Protein AF-A0A945E406-F1 (afdb_monomer_lite)

pLDDT: mean 95.64, std 7.5, range [59.12, 98.88]

Foldseek 3Di:
DDDDPQWDWDWDDDPNWIKIKIKHADDAEDEDEDDPPDALCVCVVVRNVVRVVHYIYMYIGDACDDPTDPDPDDD

Secondary structure (DSSP, 8-state):
----TT-EEEEEESSS-EEEEEEE--SSEEEEE--TT--GGGGTTHHHHHHHTTSEEEEEPPTTSTTS---S---

Radius of gyration: 12.76 Å; chains: 1; bounding box: 26×26×37 Å

Sequence (75 aa):
MMEIEGLVRHDVDARGTRIHVAEVGEGPMVLFVHGFPESWYSWRHQLPAVAAAGYRAVAIDVRGYGSSECPTGVD

Structure (mmCIF, N/CA/C/O backbone):
data_AF-A0A945E406-F1
#
_entry.id   AF-A0A945E406-F1
#
loop_
_atom_site.group_PDB
_atom_site.id
_atom_site.type_symbol
_atom_site.label_atom_id
_atom_site.label_alt_id
_atom_site.label_comp_id
_atom_site.label_asym_id
_atom_site.label_entity_id
_atom_site.label_seq_id
_atom_site.pdbx_PDB_ins_code
_atom_site.Cartn_x
_atom_site.Cartn_y
_atom_site.Cartn_z
_atom_site.occupancy
_atom_site.B_iso_or_equiv
_atom_site.auth_seq_id
_atom_site.auth_comp_id
_atom_site.auth_asym_id
_atom_site.auth_atom_id
_atom_site.pdbx_PDB_model_num
ATOM 1 N N . MET A 1 1 ? 6.416 14.823 -5.220 1.00 72.56 1 MET A N 1
ATOM 2 C CA . MET A 1 1 ? 5.986 13.415 -5.071 1.00 72.56 1 MET A CA 1
ATOM 3 C C . MET A 1 1 ? 6.458 12.670 -6.309 1.00 72.56 1 MET A C 1
ATOM 5 O O . MET A 1 1 ? 6.385 13.267 -7.373 1.00 72.56 1 MET A O 1
ATOM 9 N N . MET A 1 2 ? 7.010 11.461 -6.181 1.00 87.62 2 MET A N 1
ATOM 10 C CA . MET A 1 2 ? 7.412 10.642 -7.329 1.00 87.62 2 MET A CA 1
ATOM 11 C C . MET A 1 2 ? 6.160 10.250 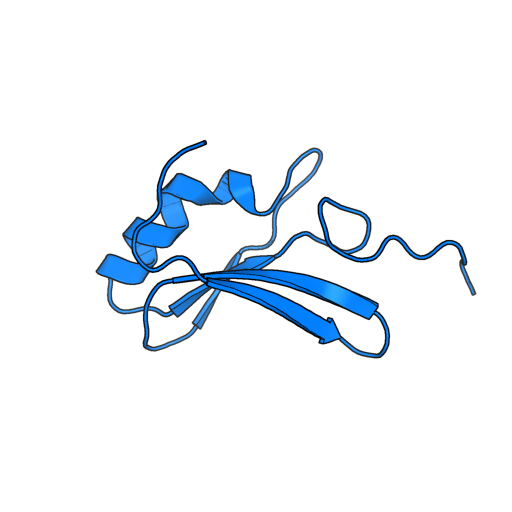-8.108 1.00 87.62 2 MET A C 1
ATOM 13 O O . MET A 1 2 ? 5.192 9.773 -7.513 1.00 87.62 2 MET A O 1
ATOM 17 N N . GLU A 1 3 ? 6.187 10.482 -9.413 1.00 91.19 3 GLU A N 1
ATOM 18 C CA . GLU A 1 3 ? 5.154 10.006 -10.318 1.00 91.19 3 GLU A CA 1
ATOM 19 C C . GLU A 1 3 ? 5.348 8.503 -10.538 1.00 91.19 3 GLU A C 1
ATOM 21 O O . GLU A 1 3 ? 6.461 8.039 -10.789 1.00 91.19 3 GLU A O 1
ATOM 26 N N . ILE A 1 4 ? 4.271 7.742 -10.360 1.00 96.25 4 ILE A N 1
ATOM 27 C CA . ILE A 1 4 ? 4.229 6.304 -10.615 1.00 96.25 4 ILE A CA 1
ATOM 28 C C . ILE A 1 4 ? 3.156 6.121 -11.680 1.00 96.25 4 ILE A C 1
ATOM 30 O O . ILE A 1 4 ? 1.976 6.364 -11.421 1.00 96.25 4 ILE A O 1
ATOM 34 N N . GLU A 1 5 ? 3.578 5.751 -12.883 1.00 95.81 5 GLU A N 1
ATOM 35 C CA . GLU A 1 5 ? 2.675 5.527 -14.007 1.00 95.81 5 GLU A CA 1
ATOM 36 C C . GLU A 1 5 ? 1.693 4.391 -13.692 1.00 95.81 5 GLU A C 1
ATOM 38 O O . GLU A 1 5 ? 2.073 3.372 -13.116 1.00 95.81 5 GLU A O 1
ATOM 43 N N . GLY A 1 6 ? 0.416 4.582 -14.030 1.00 96.44 6 GLY A N 1
ATOM 44 C CA . GLY A 1 6 ? -0.630 3.586 -13.784 1.00 96.44 6 GLY A CA 1
ATOM 45 C C . GLY A 1 6 ? -1.010 3.395 -12.312 1.00 96.44 6 GLY A C 1
ATOM 46 O O . GLY A 1 6 ? -1.770 2.479 -12.006 1.00 96.44 6 GLY A O 1
ATOM 47 N N . LEU A 1 7 ? -0.514 4.237 -11.397 1.00 98.12 7 LEU A N 1
ATOM 48 C CA . LEU A 1 7 ? -0.891 4.169 -9.988 1.00 98.12 7 LEU A CA 1
ATOM 49 C C . LEU A 1 7 ? -2.374 4.506 -9.805 1.00 98.12 7 LEU A C 1
ATOM 51 O O . LEU A 1 7 ? -2.810 5.627 -10.072 1.00 98.12 7 LEU A O 1
ATOM 55 N N . VAL A 1 8 ? -3.122 3.564 -9.247 1.00 98.25 8 VAL A N 1
ATOM 56 C CA . VAL A 1 8 ? -4.506 3.756 -8.819 1.00 98.25 8 VAL A CA 1
ATOM 57 C C . VAL A 1 8 ? -4.537 3.869 -7.302 1.00 98.25 8 VAL A C 1
ATOM 59 O O . VAL A 1 8 ? -3.929 3.069 -6.592 1.00 98.25 8 VAL A O 1
ATOM 62 N N . ARG A 1 9 ? -5.266 4.864 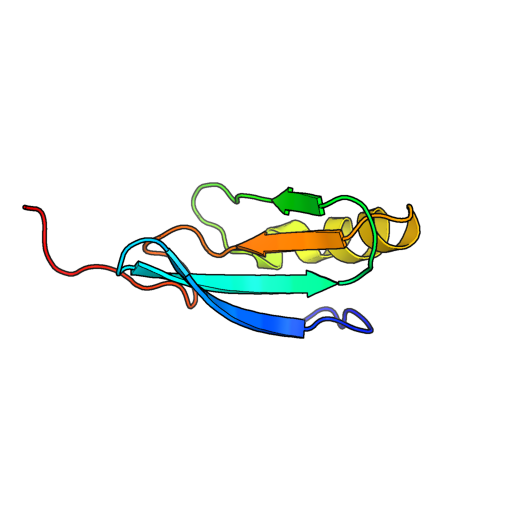-6.792 1.00 98.25 9 ARG A N 1
ATOM 63 C CA . ARG A 1 9 ? -5.550 5.000 -5.362 1.00 98.25 9 ARG A CA 1
ATOM 64 C C . ARG A 1 9 ? -7.036 4.855 -5.114 1.00 98.25 9 ARG A C 1
ATOM 66 O O . ARG A 1 9 ? -7.833 5.487 -5.803 1.00 98.25 9 ARG A O 1
ATOM 73 N N . HIS A 1 10 ? -7.390 4.037 -4.141 1.00 98.56 10 HIS A N 1
ATOM 74 C CA . HIS A 1 10 ? -8.772 3.794 -3.760 1.00 98.56 10 HIS A CA 1
ATOM 75 C C . HIS A 1 10 ? -8.839 3.340 -2.303 1.00 98.56 10 HIS A C 1
ATOM 77 O O . HIS A 1 10 ? -7.822 3.007 -1.699 1.00 98.56 10 HIS A O 1
ATOM 83 N N . ASP A 1 11 ? -10.045 3.337 -1.751 1.00 98.56 11 ASP A N 1
ATOM 84 C CA . ASP A 1 11 ? -10.299 2.862 -0.398 1.00 98.56 11 ASP A CA 1
ATOM 85 C C . ASP A 1 11 ? -11.036 1.517 -0.461 1.00 98.56 11 ASP A C 1
ATOM 87 O O . ASP A 1 11 ? -11.845 1.280 -1.364 1.00 98.56 11 ASP A O 1
ATOM 91 N N . VAL A 1 12 ? -10.778 0.646 0.512 1.00 98.19 12 VAL A N 1
ATOM 92 C CA . VAL A 1 12 ? -11.501 -0.619 0.700 1.00 98.19 12 VAL A CA 1
ATOM 93 C C . VAL A 1 12 ? -12.094 -0.688 2.103 1.00 98.19 12 VAL A C 1
ATOM 95 O O . VAL A 1 12 ? -11.483 -0.222 3.065 1.00 98.19 12 VAL A O 1
ATOM 98 N N . ASP A 1 13 ? -13.277 -1.292 2.231 1.00 97.62 13 ASP A N 1
ATOM 99 C CA . ASP A 1 13 ? -13.794 -1.689 3.541 1.00 97.62 13 ASP A CA 1
ATOM 100 C C . ASP A 1 13 ? -13.100 -2.977 3.994 1.00 97.62 13 ASP A C 1
ATOM 102 O O . ASP A 1 13 ? -13.176 -4.015 3.332 1.00 97.62 13 ASP A O 1
ATOM 106 N N . ALA A 1 14 ? -12.422 -2.906 5.134 1.00 95.25 14 ALA A N 1
ATOM 107 C CA . ALA A 1 14 ? -11.812 -4.043 5.795 1.00 95.25 14 ALA A CA 1
ATOM 108 C C . ALA A 1 14 ? -12.490 -4.261 7.150 1.00 95.25 14 ALA A C 1
ATOM 110 O O . ALA A 1 14 ? -11.970 -3.864 8.193 1.00 95.25 14 ALA A O 1
ATOM 111 N N . ARG A 1 15 ? -13.654 -4.924 7.129 1.00 93.50 15 ARG A N 1
ATOM 112 C CA . ARG A 1 15 ? -14.458 -5.244 8.327 1.00 93.50 15 ARG A CA 1
ATOM 113 C C . ARG A 1 15 ? -14.929 -3.982 9.060 1.00 93.50 15 ARG A C 1
ATOM 115 O O . ARG A 1 15 ? -14.799 -3.898 10.279 1.00 93.50 15 ARG A O 1
ATOM 122 N N . GLY A 1 16 ? -15.459 -3.007 8.323 1.00 93.31 16 GLY A N 1
ATOM 123 C CA . GLY A 1 16 ? -15.936 -1.744 8.891 1.00 93.31 16 GLY A CA 1
ATOM 124 C C . GLY A 1 16 ? -14.833 -0.729 9.195 1.00 93.31 16 GLY A C 1
ATOM 125 O O . GLY A 1 16 ? -15.117 0.290 9.807 1.00 93.31 16 GLY A O 1
ATOM 126 N N . THR A 1 17 ? -13.582 -1.004 8.808 1.00 94.75 17 THR A N 1
ATOM 127 C CA . THR A 1 17 ? -12.491 -0.021 8.822 1.00 94.75 17 THR A CA 1
ATOM 128 C C . THR A 1 17 ? -12.115 0.323 7.390 1.00 94.75 17 THR A C 1
ATOM 130 O O . THR A 1 17 ? -11.744 -0.566 6.618 1.00 94.75 17 THR A O 1
ATOM 133 N N . ARG A 1 18 ? -12.140 1.606 7.035 1.00 97.94 18 ARG A N 1
ATOM 134 C CA . ARG A 1 18 ? -11.688 2.066 5.717 1.00 97.94 18 ARG A CA 1
ATOM 135 C C . ARG A 1 18 ? -10.161 2.040 5.628 1.00 97.94 18 ARG A C 1
ATOM 137 O O . ARG A 1 18 ? -9.483 2.748 6.374 1.00 97.94 18 ARG A O 1
ATOM 144 N N . ILE A 1 19 ? -9.619 1.278 4.680 1.00 98.62 19 ILE A N 1
ATOM 145 C CA . ILE A 1 19 ? -8.178 1.189 4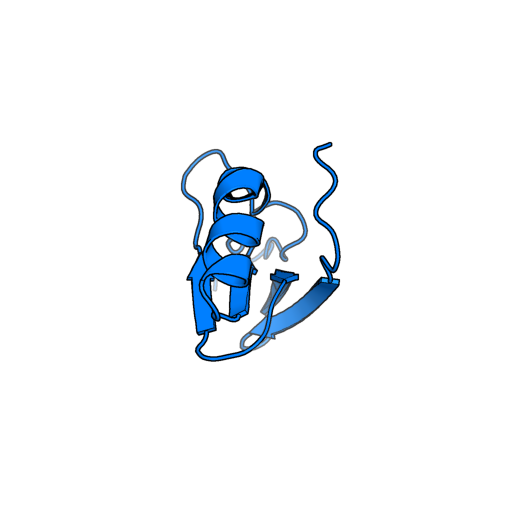.408 1.00 98.62 19 ILE A CA 1
ATOM 146 C C . ILE A 1 19 ? -7.861 1.826 3.059 1.00 98.62 19 ILE A C 1
ATOM 148 O O . ILE A 1 19 ? -8.442 1.455 2.041 1.00 98.62 19 ILE A O 1
ATOM 152 N N . HIS A 1 20 ? -6.921 2.768 3.063 1.00 98.81 20 HIS A N 1
ATOM 153 C CA . HIS A 1 20 ? -6.392 3.380 1.856 1.00 98.81 20 HIS A CA 1
ATOM 154 C C . HIS A 1 20 ? -5.407 2.447 1.157 1.00 98.81 20 HIS A C 1
ATOM 156 O O . HIS A 1 20 ? -4.520 1.873 1.795 1.00 98.81 20 HIS A O 1
ATOM 162 N N . VAL A 1 21 ? -5.542 2.345 -0.162 1.00 98.81 21 VAL A N 1
ATOM 163 C CA . VAL A 1 21 ? -4.749 1.485 -1.036 1.00 98.81 21 VAL A CA 1
ATOM 164 C C . VAL A 1 21 ? -4.160 2.312 -2.175 1.00 98.81 21 VAL A C 1
ATOM 166 O O . VAL A 1 21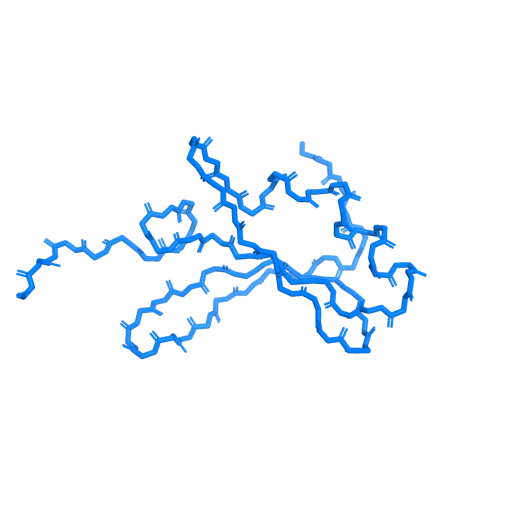 ? -4.862 3.076 -2.837 1.00 98.81 21 VAL A O 1
ATOM 169 N N . ALA A 1 22 ? -2.875 2.109 -2.444 1.00 98.75 22 ALA A N 1
ATOM 170 C CA . ALA A 1 22 ? -2.179 2.576 -3.632 1.00 98.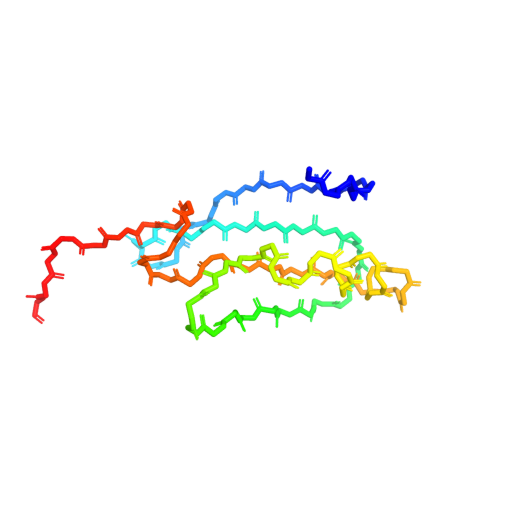75 22 ALA A CA 1
ATOM 171 C C . ALA A 1 22 ? -1.602 1.365 -4.375 1.00 98.75 22 ALA A C 1
ATOM 173 O O . ALA A 1 22 ? -0.803 0.613 -3.814 1.00 98.75 22 ALA A O 1
ATOM 174 N N . GLU A 1 23 ? -2.000 1.163 -5.628 1.00 98.75 23 GLU A N 1
ATOM 175 C CA . GLU A 1 23 ? -1.609 -0.023 -6.387 1.00 98.75 23 GLU A CA 1
ATOM 176 C C . GLU A 1 23 ? -1.283 0.241 -7.850 1.00 9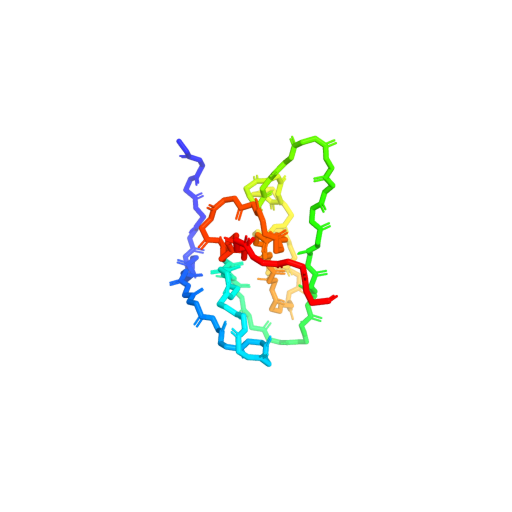8.75 23 GLU A C 1
ATOM 178 O O . GLU A 1 23 ? -1.746 1.212 -8.445 1.00 98.75 23 GLU A O 1
ATOM 183 N N . VAL A 1 24 ? -0.465 -0.641 -8.419 1.00 98.75 24 VAL A N 1
ATOM 184 C CA . VAL A 1 24 ? -0.049 -0.617 -9.822 1.00 98.75 24 VAL A CA 1
ATOM 185 C C . VAL A 1 24 ? 0.293 -2.034 -10.288 1.00 98.75 24 VAL A C 1
ATOM 187 O O . VAL A 1 24 ? 0.752 -2.870 -9.505 1.00 98.75 24 VAL A O 1
ATOM 190 N N . GLY A 1 25 ? 0.092 -2.293 -11.578 1.00 98.31 25 GLY A N 1
ATOM 191 C CA . GLY A 1 25 ? 0.392 -3.576 -12.207 1.00 98.31 25 GLY A CA 1
ATOM 192 C C . GLY A 1 25 ? -0.738 -4.597 -12.099 1.00 98.31 25 GLY A C 1
ATOM 193 O O . GLY A 1 25 ? -1.765 -4.383 -11.458 1.00 98.31 25 GLY A O 1
ATOM 194 N N . GLU A 1 26 ? -0.518 -5.734 -12.746 1.00 98.12 26 GLU A N 1
ATOM 195 C CA . GLU A 1 26 ? -1.449 -6.857 -12.840 1.00 98.12 26 GLU A CA 1
ATOM 196 C C . GLU A 1 26 ? -0.712 -8.166 -12.521 1.00 98.12 26 GLU A C 1
ATOM 198 O O . GLU A 1 26 ? 0.517 -8.211 -12.528 1.00 98.12 26 GLU A O 1
ATOM 203 N N . GLY A 1 27 ? -1.454 -9.242 -12.243 1.00 98.38 27 GLY A N 1
ATOM 204 C CA . GLY A 1 27 ? -0.890 -10.553 -11.897 1.00 98.38 27 GLY A CA 1
ATOM 205 C C . GLY A 1 27 ? -1.039 -10.906 -10.411 1.00 98.38 27 GLY A C 1
ATOM 206 O O . GLY A 1 27 ? -1.907 -10.348 -9.729 1.00 98.38 27 GLY A O 1
ATOM 207 N N . PRO A 1 28 ? -0.240 -11.859 -9.886 1.00 98.75 28 PRO A N 1
ATOM 208 C CA . PRO A 1 28 ? -0.291 -12.239 -8.477 1.00 98.75 28 PRO A CA 1
ATOM 209 C C . PRO A 1 28 ? -0.027 -11.036 -7.566 1.00 98.75 28 PRO A C 1
ATOM 211 O O . PRO A 1 28 ? 0.847 -10.215 -7.841 1.00 98.75 28 PRO A O 1
ATOM 214 N N . MET A 1 29 ? -0.796 -10.920 -6.485 1.00 98.62 29 MET A N 1
ATOM 215 C CA . MET A 1 29 ? -0.715 -9.769 -5.588 1.00 98.62 29 MET A CA 1
ATOM 216 C C . MET A 1 29 ? 0.499 -9.857 -4.657 1.00 98.62 29 MET A C 1
ATOM 218 O O . MET A 1 29 ? 0.717 -10.881 -4.010 1.00 98.62 29 MET A O 1
ATOM 222 N N . VAL A 1 30 ? 1.216 -8.742 -4.519 1.00 98.88 30 VAL A N 1
ATOM 223 C CA . VAL A 1 30 ? 2.206 -8.505 -3.461 1.00 98.88 30 VAL A CA 1
ATOM 224 C C . VAL A 1 30 ? 1.712 -7.346 -2.597 1.00 98.88 30 VAL A C 1
ATOM 226 O O . VAL A 1 30 ? 1.613 -6.213 -3.069 1.00 98.88 30 VAL A O 1
ATOM 229 N N . LEU A 1 31 ? 1.389 -7.641 -1.335 1.00 98.81 31 LEU A N 1
ATOM 230 C CA . LEU A 1 31 ? 0.910 -6.663 -0.360 1.00 98.81 31 LEU A CA 1
ATOM 231 C C . LEU A 1 31 ? 2.080 -6.078 0.441 1.00 98.81 31 LEU A C 1
ATOM 233 O O . LEU A 1 31 ? 2.817 -6.810 1.102 1.00 98.81 31 LEU A O 1
ATOM 237 N N . PHE A 1 32 ? 2.206 -4.756 0.430 1.00 98.88 32 PHE A N 1
ATOM 238 C CA . PHE A 1 32 ? 3.180 -3.997 1.202 1.00 98.88 32 PHE A CA 1
ATOM 239 C C . PHE A 1 32 ? 2.512 -3.341 2.411 1.00 98.88 32 PHE A C 1
ATOM 241 O O . PHE A 1 32 ? 1.527 -2.612 2.280 1.00 98.88 32 PHE A O 1
ATOM 248 N N . VAL A 1 33 ? 3.091 -3.568 3.588 1.00 98.75 33 VAL A N 1
ATOM 249 C CA . VAL A 1 33 ? 2.631 -3.031 4.874 1.00 98.75 33 VAL A CA 1
ATOM 250 C C . VAL A 1 33 ? 3.781 -2.222 5.469 1.00 98.75 33 VAL A C 1
ATOM 252 O O . VAL A 1 33 ? 4.868 -2.759 5.669 1.00 98.75 33 VAL A O 1
ATOM 255 N N . HIS A 1 34 ? 3.585 -0.918 5.674 1.00 98.69 34 HIS A N 1
ATOM 256 C CA . HIS A 1 34 ? 4.643 -0.029 6.170 1.00 98.69 34 HIS A CA 1
ATOM 257 C C . HIS A 1 34 ? 4.852 -0.138 7.693 1.00 98.69 34 HIS A C 1
ATOM 259 O O . HIS A 1 34 ? 4.017 -0.689 8.413 1.00 98.69 34 HIS A O 1
ATOM 265 N N . GLY A 1 35 ? 5.970 0.411 8.181 1.00 98.06 35 GLY A N 1
ATOM 266 C CA . GLY A 1 35 ? 6.330 0.455 9.604 1.00 98.06 35 GLY A CA 1
ATOM 267 C C . GLY A 1 35 ? 5.981 1.778 10.304 1.00 98.06 35 GLY A C 1
ATOM 268 O O . GLY A 1 35 ? 5.094 2.515 9.874 1.00 98.06 35 GLY A O 1
ATOM 269 N N . PHE A 1 36 ? 6.697 2.088 11.391 1.00 97.25 36 PHE A N 1
ATOM 270 C CA . PHE A 1 36 ? 6.580 3.344 12.145 1.00 97.25 36 PHE A CA 1
ATOM 271 C C . PHE A 1 36 ? 7.852 4.200 12.006 1.00 97.25 36 PHE A C 1
ATOM 273 O O . PHE A 1 36 ? 8.937 3.655 12.223 1.00 97.25 36 PHE A O 1
ATOM 280 N N . PRO A 1 37 ? 7.752 5.532 11.803 1.00 93.50 37 PRO A N 1
ATOM 281 C CA . PRO A 1 37 ? 6.592 6.316 11.361 1.00 93.50 37 PRO A CA 1
ATOM 282 C C . PRO A 1 37 ? 6.591 6.485 9.830 1.00 93.50 37 PRO A C 1
ATOM 284 O O . PRO A 1 37 ? 7.447 7.176 9.281 1.00 93.50 37 PRO A O 1
ATOM 287 N N . GLU A 1 38 ? 5.635 5.867 9.131 1.00 97.94 38 GLU A N 1
ATOM 288 C CA . GLU A 1 38 ? 5.640 5.799 7.660 1.00 97.94 38 GLU A CA 1
ATOM 289 C C . GLU A 1 38 ? 4.232 5.890 7.026 1.00 97.94 38 GLU A C 1
ATOM 291 O O . GLU A 1 38 ? 3.251 6.179 7.710 1.00 97.94 38 GLU A O 1
ATOM 296 N N . SER A 1 39 ? 4.147 5.693 5.702 1.00 98.19 39 SER A N 1
ATOM 297 C CA . SER A 1 39 ? 2.908 5.583 4.914 1.00 98.19 39 SER A CA 1
ATOM 298 C C . SER A 1 39 ? 3.107 4.647 3.716 1.00 98.19 39 SER A C 1
ATOM 300 O O . SER A 1 39 ? 4.231 4.203 3.452 1.00 98.19 39 SER A O 1
ATOM 302 N N . TRP A 1 40 ? 2.057 4.393 2.926 1.00 98.50 40 TRP A N 1
ATOM 303 C CA . TRP A 1 40 ? 2.158 3.640 1.664 1.00 98.50 40 TRP A CA 1
ATOM 304 C C . TRP A 1 40 ? 3.290 4.163 0.756 1.00 98.50 40 TRP A C 1
ATOM 306 O O . TRP A 1 40 ? 3.926 3.404 0.023 1.00 98.50 40 TRP A O 1
ATOM 316 N N . TYR A 1 41 ? 3.583 5.466 0.836 1.00 98.12 41 TYR A N 1
ATOM 317 C CA . TYR A 1 41 ? 4.570 6.155 0.007 1.00 98.12 41 TYR A CA 1
ATOM 318 C C . TYR A 1 41 ? 6.027 5.764 0.316 1.00 98.12 41 TYR A C 1
ATOM 320 O O . TYR A 1 41 ? 6.930 6.039 -0.489 1.00 98.12 41 TYR A O 1
ATOM 328 N N . SER A 1 42 ? 6.285 5.072 1.432 1.00 98.31 42 SER A N 1
ATOM 329 C CA . SER A 1 42 ? 7.575 4.408 1.676 1.00 98.31 42 SER A CA 1
ATOM 330 C C . SER A 1 42 ? 7.927 3.428 0.558 1.00 98.31 42 SER A C 1
ATOM 332 O O . SER A 1 42 ? 9.091 3.324 0.177 1.00 98.31 42 SER A O 1
ATOM 334 N N . TRP A 1 43 ? 6.917 2.803 -0.052 1.00 98.62 43 TRP A N 1
ATOM 335 C CA . TRP A 1 43 ? 7.070 1.788 -1.095 1.00 98.62 43 TRP A CA 1
ATOM 336 C C . TRP A 1 43 ? 7.103 2.342 -2.522 1.00 98.62 43 TRP A C 1
ATOM 338 O O . TRP A 1 43 ? 7.092 1.572 -3.479 1.00 98.62 43 TRP A O 1
ATOM 348 N N . ARG A 1 44 ? 7.181 3.667 -2.709 1.00 98.38 44 ARG A N 1
ATOM 349 C CA . ARG A 1 44 ? 7.160 4.320 -4.038 1.00 98.38 44 ARG A CA 1
ATOM 350 C C . ARG A 1 44 ? 8.198 3.793 -5.039 1.00 98.38 44 ARG A C 1
ATOM 352 O O . ARG A 1 44 ? 7.999 3.932 -6.238 1.00 98.38 44 ARG A O 1
ATOM 359 N N . HIS A 1 45 ? 9.299 3.215 -4.556 1.00 98.25 45 HIS A N 1
ATOM 360 C CA . HIS A 1 45 ? 10.331 2.612 -5.401 1.00 98.25 45 HIS A CA 1
ATOM 361 C C . HIS A 1 45 ? 10.046 1.132 -5.698 1.00 98.25 45 HIS A C 1
ATOM 363 O O . HIS A 1 45 ? 10.351 0.655 -6.787 1.00 98.25 45 HIS A O 1
ATOM 369 N N . GLN A 1 46 ? 9.438 0.412 -4.754 1.00 98.69 46 GLN A N 1
ATOM 370 C CA . GLN A 1 46 ? 9.096 -1.003 -4.888 1.00 98.69 46 GLN A CA 1
ATOM 371 C C . GLN A 1 46 ? 7.852 -1.210 -5.748 1.00 98.69 46 GLN A C 1
ATOM 373 O O . GLN A 1 46 ? 7.833 -2.146 -6.537 1.00 98.69 46 GLN A O 1
ATOM 378 N N . LEU A 1 47 ? 6.851 -0.332 -5.643 1.00 98.75 47 LEU A N 1
ATOM 379 C CA . LEU A 1 47 ? 5.608 -0.408 -6.416 1.00 98.75 47 LEU A CA 1
ATOM 380 C C . LEU A 1 47 ? 5.852 -0.578 -7.931 1.00 98.75 47 LEU A C 1
ATOM 382 O O . LEU A 1 47 ? 5.446 -1.608 -8.470 1.00 98.75 47 LEU A O 1
ATOM 386 N N . PRO A 1 48 ? 6.562 0.337 -8.628 1.00 98.44 48 PRO A N 1
ATOM 387 C CA . PRO A 1 48 ? 6.827 0.167 -10.056 1.00 98.44 48 PRO A CA 1
ATOM 388 C C . PRO A 1 48 ? 7.768 -1.009 -10.351 1.00 98.44 48 PRO A C 1
ATOM 390 O O . PRO A 1 48 ? 7.602 -1.675 -11.368 1.00 98.44 48 PRO A O 1
ATOM 393 N N . ALA A 1 49 ? 8.733 -1.304 -9.472 1.00 98.56 49 ALA A N 1
ATOM 394 C CA . ALA A 1 49 ? 9.673 -2.408 -9.678 1.00 98.56 49 ALA A CA 1
ATOM 395 C C . ALA A 1 49 ? 8.982 -3.781 -9.625 1.00 98.56 49 ALA A C 1
ATOM 397 O O . ALA A 1 49 ? 9.264 -4.653 -10.443 1.00 98.56 49 ALA A O 1
ATOM 398 N N . VAL A 1 50 ? 8.055 -3.967 -8.684 1.00 98.75 50 VAL A N 1
ATOM 399 C CA . VAL A 1 50 ? 7.283 -5.206 -8.535 1.00 98.75 50 VAL A CA 1
ATOM 400 C C . VAL A 1 50 ? 6.205 -5.319 -9.610 1.00 98.75 50 VAL A C 1
ATOM 402 O O . VAL A 1 50 ? 6.022 -6.406 -10.154 1.00 98.75 50 VAL A O 1
ATOM 405 N N . ALA A 1 51 ? 5.585 -4.207 -10.011 1.00 98.62 51 ALA A N 1
ATOM 406 C CA . ALA A 1 51 ? 4.703 -4.188 -11.176 1.00 98.62 51 ALA A CA 1
ATOM 407 C C . ALA A 1 51 ? 5.424 -4.598 -12.468 1.00 98.62 51 ALA A C 1
ATOM 409 O O . ALA A 1 51 ? 4.948 -5.473 -13.190 1.00 98.62 51 ALA A O 1
ATOM 410 N N . ALA A 1 52 ? 6.614 -4.047 -12.724 1.00 98.44 52 ALA A N 1
ATOM 411 C CA . ALA A 1 52 ? 7.437 -4.414 -13.878 1.00 98.44 52 ALA A CA 1
ATOM 412 C C . ALA A 1 52 ? 7.884 -5.889 -13.859 1.00 98.44 52 ALA A C 1
ATOM 414 O O . ALA A 1 52 ? 8.162 -6.462 -14.910 1.00 98.44 52 ALA A O 1
ATOM 415 N N . ALA A 1 53 ? 7.923 -6.518 -12.680 1.00 98.62 53 ALA A N 1
ATOM 416 C CA . ALA A 1 53 ? 8.201 -7.942 -12.524 1.00 98.62 53 ALA A CA 1
ATOM 417 C C . ALA A 1 53 ? 6.975 -8.852 -12.774 1.00 98.62 53 ALA A C 1
ATOM 419 O O . ALA A 1 53 ? 7.092 -10.067 -12.618 1.00 98.62 53 ALA A O 1
ATOM 420 N N . GLY A 1 54 ? 5.821 -8.297 -13.171 1.00 98.50 54 GLY A N 1
ATOM 421 C CA . GLY A 1 54 ? 4.612 -9.056 -13.518 1.00 98.50 54 GLY A CA 1
ATOM 422 C C . GLY A 1 54 ? 3.686 -9.363 -12.337 1.00 98.50 54 GLY A C 1
ATOM 423 O O . GLY A 1 54 ? 2.950 -10.350 -12.378 1.00 98.50 54 GLY A O 1
ATOM 424 N N . TYR A 1 55 ? 3.749 -8.552 -11.278 1.00 98.88 55 TYR A N 1
ATOM 425 C CA . TYR A 1 55 ? 2.896 -8.673 -10.097 1.00 98.88 55 TYR A CA 1
ATOM 426 C C . TYR A 1 55 ? 1.967 -7.466 -9.959 1.00 98.88 55 TYR A C 1
ATOM 428 O O . TYR A 1 55 ? 2.303 -6.348 -10.345 1.00 98.88 55 TYR A O 1
ATOM 436 N N . ARG A 1 56 ? 0.828 -7.657 -9.293 1.00 98.81 56 ARG A N 1
ATOM 437 C CA . ARG A 1 56 ? 0.009 -6.544 -8.804 1.00 98.81 56 ARG A CA 1
ATOM 438 C C . ARG A 1 56 ? 0.599 -6.053 -7.482 1.00 98.81 56 ARG A C 1
ATOM 440 O O . ARG A 1 56 ? 0.470 -6.725 -6.457 1.00 98.81 56 ARG A O 1
ATOM 447 N N . ALA A 1 57 ? 1.264 -4.904 -7.500 1.00 98.88 57 ALA A N 1
ATOM 448 C CA . ALA A 1 57 ? 1.898 -4.308 -6.328 1.00 98.88 57 ALA A CA 1
ATOM 449 C C . ALA A 1 57 ? 0.892 -3.429 -5.571 1.00 98.88 57 ALA A C 1
ATOM 451 O O . ALA A 1 57 ? 0.366 -2.477 -6.143 1.00 98.88 57 ALA A O 1
ATOM 452 N N . VAL A 1 58 ? 0.635 -3.730 -4.295 1.00 98.88 58 VAL A N 1
ATOM 453 C CA . VAL A 1 58 ? -0.416 -3.083 -3.490 1.00 98.88 58 VAL A CA 1
ATOM 454 C C . VAL A 1 58 ? 0.170 -2.585 -2.175 1.00 98.88 58 VAL A C 1
ATOM 456 O O . VAL A 1 58 ? 0.554 -3.393 -1.336 1.00 98.88 58 VAL A O 1
ATOM 459 N N . ALA A 1 59 ? 0.234 -1.274 -1.965 1.00 98.88 59 ALA A N 1
ATOM 460 C CA . ALA A 1 59 ? 0.659 -0.677 -0.701 1.00 98.88 59 ALA A CA 1
ATOM 461 C C . ALA A 1 59 ? -0.533 -0.056 0.027 1.00 98.88 59 ALA A C 1
ATOM 463 O O . ALA A 1 59 ? -1.308 0.686 -0.574 1.00 98.88 59 ALA A O 1
ATOM 464 N N . ILE A 1 60 ? -0.661 -0.335 1.323 1.00 98.88 60 ILE A N 1
ATOM 465 C CA . ILE A 1 60 ? -1.703 0.262 2.166 1.00 98.88 60 ILE A CA 1
ATOM 466 C C . ILE A 1 60 ? -1.126 1.331 3.079 1.00 98.88 60 ILE A C 1
ATOM 468 O O . ILE A 1 60 ? 0.041 1.247 3.467 1.00 98.88 60 ILE A O 1
ATOM 472 N N . ASP A 1 61 ? -1.961 2.279 3.489 1.00 98.69 61 ASP A N 1
ATOM 473 C CA . ASP A 1 61 ? -1.746 2.932 4.777 1.00 98.69 61 ASP A CA 1
ATOM 474 C C . ASP A 1 61 ? -2.271 1.999 5.879 1.00 98.69 61 ASP A C 1
ATOM 476 O O . ASP A 1 61 ? -3.422 1.557 5.847 1.00 98.69 61 ASP A O 1
ATOM 480 N N . VAL A 1 62 ? -1.437 1.665 6.862 1.00 98.00 62 VAL A N 1
ATOM 481 C CA . VAL A 1 62 ? -1.847 0.871 8.030 1.00 98.00 62 VAL A CA 1
ATOM 482 C C . VAL A 1 62 ? -2.948 1.623 8.784 1.00 98.00 62 VAL A C 1
ATOM 484 O O . VAL A 1 62 ? -2.953 2.851 8.828 1.00 98.00 62 VAL A O 1
ATOM 487 N N . ARG A 1 63 ? -3.901 0.901 9.391 1.00 96.69 63 ARG A N 1
ATOM 488 C CA . ARG A 1 63 ? -4.963 1.496 10.224 1.00 96.69 63 ARG A CA 1
ATOM 489 C C . ARG A 1 63 ? -4.378 2.527 11.200 1.00 96.69 63 ARG A C 1
ATOM 491 O O . ARG A 1 63 ? -3.444 2.206 11.933 1.00 96.69 63 ARG A O 1
ATOM 498 N N . GLY A 1 64 ? -4.938 3.735 11.218 1.00 96.06 64 GLY A N 1
ATOM 499 C CA . GLY A 1 64 ? -4.426 4.865 12.002 1.00 96.06 64 GLY A CA 1
ATOM 500 C C . GLY A 1 64 ? -3.384 5.745 11.298 1.00 96.06 64 GLY A C 1
ATOM 501 O O . GLY A 1 64 ? -2.965 6.741 11.884 1.00 96.06 64 GLY A O 1
ATOM 502 N N . TYR A 1 65 ? -2.980 5.424 10.064 1.00 97.69 65 TYR A N 1
ATOM 503 C CA . TYR A 1 65 ? -2.010 6.195 9.277 1.00 97.69 65 TYR A CA 1
ATOM 504 C C . TYR A 1 65 ? -2.610 6.774 8.002 1.00 97.69 65 TYR A C 1
ATOM 506 O O . TYR A 1 65 ? -3.561 6.241 7.435 1.00 97.69 65 TYR A O 1
ATOM 514 N N . GLY A 1 66 ? -1.969 7.842 7.519 1.00 96.50 66 GLY A N 1
ATOM 515 C CA . GLY A 1 66 ? -2.198 8.399 6.191 1.00 96.50 66 GLY A CA 1
ATOM 516 C C . GLY A 1 66 ? -3.673 8.667 5.908 1.00 96.50 66 GLY A C 1
ATOM 517 O O . GLY A 1 66 ? -4.327 9.400 6.647 1.00 96.50 66 GLY A O 1
ATOM 518 N N . SER A 1 67 ? -4.174 8.096 4.813 1.00 97.44 67 SER A N 1
ATOM 519 C CA . SER A 1 67 ? -5.582 8.217 4.415 1.00 97.44 67 SER A CA 1
ATOM 520 C C . SER A 1 67 ? -6.458 7.066 4.918 1.00 97.44 67 SER A C 1
ATOM 522 O O . SER A 1 67 ? -7.674 7.110 4.727 1.00 97.44 67 SER A O 1
ATOM 524 N N . SER A 1 68 ? -5.886 6.056 5.580 1.00 98.38 68 SER A N 1
ATOM 525 C CA . SER A 1 68 ? -6.677 5.032 6.264 1.00 98.38 68 SER A CA 1
ATOM 526 C C . SER A 1 68 ? -7.420 5.630 7.451 1.00 98.38 68 SER A C 1
ATOM 528 O O . SER A 1 68 ? -7.028 6.639 8.037 1.00 98.38 68 SER A O 1
ATOM 530 N N . GLU A 1 69 ? -8.539 5.013 7.804 1.00 97.25 69 GLU A N 1
ATOM 531 C CA . GLU A 1 69 ? -9.303 5.406 8.976 1.00 97.25 69 GLU A CA 1
ATOM 532 C C . GLU A 1 69 ? -8.454 5.298 10.247 1.00 97.25 69 GLU A C 1
ATOM 534 O O . GLU A 1 69 ? -7.688 4.345 10.441 1.00 97.25 69 GLU A O 1
ATOM 539 N N . CYS A 1 70 ? -8.612 6.294 11.116 1.00 94.31 70 CYS A N 1
ATOM 540 C CA . CYS A 1 70 ? -8.085 6.305 12.470 1.00 94.31 70 CYS A CA 1
ATOM 541 C C . CYS A 1 70 ? -9.275 6.196 13.432 1.00 94.31 70 CYS A C 1
ATOM 543 O O . CYS A 1 70 ? -9.922 7.211 13.705 1.00 94.31 70 CYS A O 1
ATOM 545 N N . PRO A 1 71 ? -9.617 4.977 13.892 1.00 87.44 71 PRO A N 1
ATOM 546 C CA . PRO A 1 71 ? -10.742 4.784 14.794 1.00 87.44 71 PRO A CA 1
ATOM 547 C C . PRO A 1 71 ? -10.543 5.564 16.093 1.00 87.44 71 PRO A C 1
ATOM 549 O O . PRO A 1 71 ? -9.464 5.548 16.684 1.00 87.44 71 PRO A O 1
ATOM 552 N N . THR A 1 72 ? -11.595 6.239 16.548 1.00 83.88 72 THR A N 1
ATOM 553 C CA . THR A 1 72 ? -11.584 7.051 17.774 1.00 83.88 72 THR A CA 1
ATOM 554 C C . THR A 1 72 ? -11.948 6.256 19.032 1.00 83.88 72 THR A C 1
ATOM 556 O O . THR A 1 72 ? -11.879 6.804 20.131 1.00 83.88 72 THR A O 1
ATOM 559 N N . GLY A 1 73 ? -12.318 4.977 18.887 1.00 72.19 73 GLY A N 1
ATOM 560 C CA . GLY A 1 73 ? -12.724 4.087 19.974 1.00 72.19 73 GLY A CA 1
ATOM 561 C C . GLY A 1 73 ? -11.805 2.876 20.131 1.00 72.19 73 GLY A C 1
ATOM 562 O O . GLY A 1 73 ? -11.322 2.309 19.150 1.00 72.19 73 GLY A O 1
ATOM 563 N N . VAL A 1 74 ? -11.586 2.482 21.382 1.00 63.09 74 VAL A N 1
ATOM 564 C CA . VAL A 1 74 ? -11.147 1.139 21.773 1.00 63.09 74 VAL A CA 1
ATOM 565 C C . VAL A 1 74 ? -12.338 0.505 22.480 1.00 63.09 74 VAL A C 1
ATOM 567 O O . VAL A 1 74 ? -12.729 0.993 23.539 1.00 63.09 74 VAL A O 1
ATOM 570 N N . ASP A 1 75 ? -12.938 -0.509 21.859 1.00 59.12 75 ASP A N 1
ATOM 571 C CA . ASP A 1 75 ? -13.854 -1.422 22.551 1.00 59.12 75 ASP A CA 1
ATOM 572 C C . ASP A 1 75 ? -13.066 -2.356 23.484 1.00 59.12 75 ASP A C 1
ATOM 574 O O . ASP A 1 75 ? -11.941 -2.770 23.097 1.00 59.12 75 ASP A O 1
#